Protein AF-A0A2K3JUD3-F1 (afdb_monomer)

Secondary structure (DSSP, 8-state):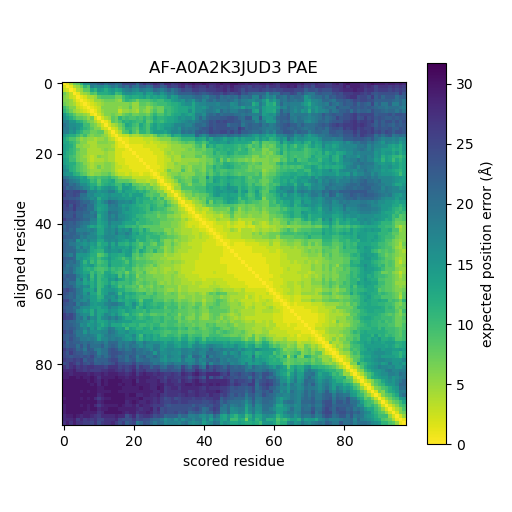
---------SS-TTT---HHHHHHHHHHHHHHTTHHHHHHHT-TTS-HHHHHHHHHHHTT-S--HHHHHHTTSS-GGGGG-SS--S----S-TT-S--

Foldseek 3Di:
DDDDDDDFDPQDNPPTDDPVSVCCVVVVVVCVQCVVCLCVLPPPVDPVLSSVLVVCVSVVNQPDPVSCVVVVVDPPVCVPPPDRDDDPCVVNVVRDSD

InterPro domains:
  IPR026960 Reverse transcriptase zinc-binding domain [PF13966] (17-83)

pLDDT: mean 72.74, std 12.24, range [42.88, 90.19]

Radius of gyration: 20.38 Å; Cα contacts (8 Å, |Δi|>4): 39; chains: 1; bounding box: 46×50×44 Å

Solvent-accessible surface area (backbone atoms only — not comparable to full-atom values): 6460 Å² total; per-residue (Å²): 137,83,82,77,91,69,95,71,50,87,89,37,89,86,75,46,85,42,74,66,58,52,50,49,53,57,49,50,61,62,41,72,80,41,58,86,54,44,68,67,42,71,28,90,90,47,56,67,70,58,25,54,46,52,54,30,53,77,64,66,62,50,94,40,75,67,46,36,33,78,70,63,77,38,58,74,72,59,70,73,48,88,62,89,78,72,92,73,77,70,80,56,87,80,66,68,91,121

Organism: Trifolium pratense (NCBI:txid57577)

Sequence (98 aa):
DHVSDRWQWRTDLDDGYTVRGVYQLLTNQDAVTLDAASGLIWHRQVPLKVSICAWRLLRDRLPTKANLVTRGILSTEAHLCVSGCGEAVLELDVLSCS

Mean predicted aligned error: 13.27 Å

Structure (mmCIF, N/CA/C/O backbone):
data_AF-A0A2K3JUD3-F1
#
_entry.id   AF-A0A2K3JUD3-F1
#
loop_
_atom_site.group_PDB
_atom_site.id
_atom_site.type_symbol
_atom_site.label_atom_id
_atom_site.label_alt_id
_atom_site.label_comp_id
_atom_site.label_asym_id
_atom_site.label_entity_id
_atom_site.label_seq_id
_atom_site.pdbx_PDB_ins_code
_atom_site.Cartn_x
_atom_site.Cartn_y
_atom_site.Cartn_z
_atom_site.occupancy
_atom_site.B_iso_or_equiv
_atom_site.auth_seq_id
_atom_site.auth_comp_id
_atom_site.auth_asym_id
_atom_site.auth_atom_id
_atom_site.pdbx_PDB_model_num
ATOM 1 N N . ASP A 1 1 ? -30.508 28.868 25.016 1.00 47.56 1 ASP A N 1
ATOM 2 C CA . ASP A 1 1 ? -30.130 28.218 23.747 1.00 47.56 1 ASP A CA 1
ATOM 3 C C . ASP A 1 1 ? -29.251 27.009 24.003 1.00 47.56 1 ASP A C 1
ATOM 5 O O . ASP A 1 1 ? -28.140 27.156 24.492 1.00 47.56 1 ASP A O 1
ATOM 9 N N . HIS A 1 2 ? -29.781 25.808 23.768 1.00 67.81 2 HIS A N 1
ATOM 10 C CA . HIS A 1 2 ? -29.059 24.551 23.964 1.00 67.81 2 HIS A CA 1
ATOM 11 C C . HIS A 1 2 ? -28.513 24.108 22.602 1.00 67.81 2 HIS A C 1
ATOM 13 O O . HIS A 1 2 ? -29.268 23.630 21.757 1.00 67.81 2 HIS A O 1
ATOM 19 N N . VAL A 1 3 ? -27.217 24.308 22.356 1.00 73.50 3 VAL A N 1
ATOM 20 C CA . VAL A 1 3 ? -26.564 23.745 21.166 1.00 73.50 3 VAL A CA 1
ATOM 21 C C . VAL A 1 3 ? -26.502 22.233 21.370 1.00 73.50 3 VAL A C 1
ATOM 23 O O . VAL A 1 3 ? -25.973 21.756 22.373 1.00 73.50 3 VAL A O 1
ATOM 26 N N . SER A 1 4 ? -27.136 21.484 20.471 1.00 73.94 4 SER A N 1
ATOM 27 C CA . SER A 1 4 ? -27.130 20.023 20.495 1.00 73.94 4 SER A CA 1
ATOM 28 C C . SER A 1 4 ? -25.803 19.529 19.930 1.00 73.94 4 SER A C 1
ATOM 30 O O . SER A 1 4 ? -25.484 19.810 18.774 1.00 73.94 4 SER A O 1
ATOM 32 N N . ASP A 1 5 ? -25.044 18.799 20.745 1.00 80.38 5 ASP A N 1
ATOM 33 C CA . ASP A 1 5 ? -23.828 18.125 20.301 1.00 80.38 5 ASP A CA 1
ATOM 34 C C . ASP A 1 5 ? -24.226 16.970 19.369 1.00 80.38 5 ASP A C 1
ATOM 36 O O . ASP A 1 5 ? -24.949 16.049 19.766 1.00 80.38 5 ASP A O 1
ATOM 40 N N . ARG A 1 6 ? -23.856 17.065 18.090 1.00 74.44 6 ARG A N 1
ATOM 41 C CA . ARG A 1 6 ? -24.195 16.069 17.064 1.00 74.44 6 ARG A CA 1
ATOM 42 C C . ARG A 1 6 ? -22.934 15.643 16.342 1.00 74.44 6 ARG A C 1
ATOM 44 O O . ARG A 1 6 ? -22.173 16.475 15.857 1.00 74.44 6 ARG A O 1
ATOM 51 N N . TRP A 1 7 ? -22.782 14.332 16.194 1.00 72.81 7 TRP A N 1
ATOM 52 C CA . TRP A 1 7 ? -21.766 13.740 15.337 1.00 72.81 7 TRP A CA 1
ATOM 53 C C . TRP A 1 7 ? -22.010 14.159 13.889 1.00 72.81 7 TRP A C 1
ATOM 55 O O . TRP A 1 7 ? -23.052 13.848 13.310 1.00 72.81 7 TRP A O 1
ATOM 65 N N . GLN A 1 8 ? -21.050 14.881 13.319 1.00 73.69 8 GLN A N 1
ATOM 66 C CA . GLN A 1 8 ? -21.062 15.290 11.921 1.00 73.69 8 GLN A CA 1
ATOM 67 C C . GLN A 1 8 ? -19.984 14.525 11.165 1.00 73.69 8 GLN A C 1
ATOM 69 O O . GLN A 1 8 ? -18.854 14.368 11.635 1.00 73.69 8 GLN A O 1
ATOM 74 N N . TRP A 1 9 ? -20.349 14.032 9.986 1.00 76.56 9 TRP A N 1
ATOM 75 C CA . TRP A 1 9 ? -19.395 13.430 9.073 1.00 76.56 9 TRP A CA 1
ATOM 76 C C . TRP A 1 9 ? -18.552 14.538 8.439 1.00 76.56 9 TRP A C 1
ATOM 78 O O . TRP A 1 9 ? -19.084 15.521 7.936 1.00 76.56 9 TRP A O 1
ATOM 88 N N . ARG A 1 10 ? -17.225 14.413 8.503 1.00 71.06 10 ARG A N 1
ATOM 89 C CA . ARG A 1 10 ? -16.307 15.507 8.146 1.00 71.06 10 ARG A CA 1
ATOM 90 C C . ARG A 1 10 ? -16.026 15.607 6.644 1.00 71.06 10 ARG A C 1
ATOM 92 O O . ARG A 1 10 ? -15.499 16.620 6.200 1.00 71.06 10 ARG A O 1
ATOM 99 N N . THR A 1 11 ? -16.300 14.547 5.884 1.00 66.69 11 THR A N 1
ATOM 100 C CA . THR A 1 11 ? -15.850 14.434 4.488 1.00 66.69 11 THR A CA 1
ATOM 101 C C . THR A 1 11 ? -16.799 15.101 3.499 1.00 66.69 11 THR A C 1
ATOM 103 O O . THR A 1 11 ? -16.322 15.659 2.521 1.00 66.69 11 THR A O 1
ATOM 106 N N . ASP A 1 12 ? -18.103 15.087 3.779 1.00 63.19 12 ASP A N 1
ATOM 107 C CA . ASP A 1 12 ? -19.123 15.795 3.004 1.00 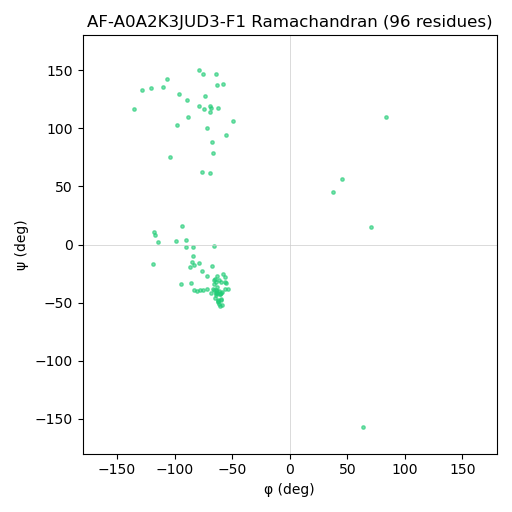63.19 12 ASP A CA 1
ATOM 108 C C . ASP A 1 12 ? -20.074 16.491 3.977 1.00 63.19 12 ASP A C 1
ATOM 110 O O . ASP A 1 12 ? -20.739 15.838 4.784 1.00 63.19 12 ASP A O 1
ATOM 114 N N . LEU A 1 13 ? -20.097 17.823 3.919 1.00 63.22 13 LEU A N 1
ATOM 115 C CA . LEU A 1 13 ? -20.928 18.656 4.792 1.00 63.22 13 LEU A CA 1
ATOM 116 C C . LEU A 1 13 ? -22.408 18.644 4.367 1.00 63.22 13 LEU A C 1
ATOM 118 O O . LEU A 1 13 ? -23.265 18.885 5.213 1.00 63.22 13 LEU A O 1
ATOM 122 N N . ASP A 1 14 ? -22.698 18.329 3.097 1.00 65.25 14 ASP A N 1
ATOM 123 C CA . ASP A 1 14 ? -24.056 18.366 2.533 1.00 65.25 14 ASP A CA 1
ATOM 124 C C . ASP A 1 14 ? -24.793 17.012 2.558 1.00 65.25 14 ASP A C 1
ATOM 126 O O . ASP A 1 14 ? -26.004 17.000 2.765 1.00 65.25 14 ASP A O 1
ATOM 130 N N . ASP A 1 15 ? -24.102 15.874 2.387 1.00 66.56 15 ASP A N 1
ATOM 131 C CA . ASP A 1 15 ? -24.759 14.562 2.159 1.00 66.56 15 ASP A CA 1
ATOM 132 C C . ASP A 1 15 ? -24.545 13.533 3.293 1.00 66.56 15 ASP A C 1
ATOM 134 O O . ASP A 1 15 ? -25.013 12.395 3.240 1.00 66.56 15 ASP A O 1
ATOM 138 N N . GLY A 1 16 ? -23.853 13.924 4.370 1.00 76.38 16 GLY A N 1
ATOM 139 C CA . GLY A 1 16 ? -23.607 13.055 5.523 1.00 76.38 16 GLY A CA 1
ATOM 140 C C . GLY A 1 16 ? -22.749 11.819 5.204 1.00 76.38 16 GLY A C 1
ATOM 141 O O . GLY A 1 16 ? -21.938 11.808 4.279 1.00 76.38 16 GLY A O 1
ATOM 142 N N . TYR A 1 17 ? -22.866 10.763 6.021 1.00 79.56 17 TYR A N 1
ATOM 143 C CA . TYR A 1 17 ? -22.131 9.511 5.801 1.00 79.56 17 TYR A CA 1
ATOM 144 C C . TYR A 1 17 ? -22.750 8.732 4.637 1.00 79.56 17 TYR A C 1
ATOM 146 O O . TYR A 1 17 ? -23.869 8.230 4.743 1.00 79.56 17 TYR A O 1
ATOM 154 N N . THR A 1 18 ? -21.988 8.544 3.561 1.00 85.31 18 THR A N 1
ATOM 155 C CA . THR A 1 18 ? -22.352 7.621 2.483 1.00 85.31 18 THR A CA 1
ATOM 156 C C . THR A 1 18 ? -21.279 6.551 2.327 1.00 85.31 18 THR A C 1
ATOM 158 O O . THR A 1 18 ? -20.080 6.837 2.286 1.00 85.31 18 THR A O 1
ATOM 161 N N . VAL A 1 19 ? -21.701 5.290 2.190 1.00 83.81 19 VAL A N 1
ATOM 162 C CA . VAL A 1 19 ? -20.778 4.164 1.949 1.00 83.81 19 VAL A CA 1
ATOM 163 C C . VAL A 1 19 ? -19.930 4.427 0.702 1.00 83.81 19 VAL A C 1
ATOM 165 O O . VAL A 1 19 ? -18.732 4.155 0.694 1.00 83.81 19 VAL A O 1
ATOM 168 N N . ARG A 1 20 ? -20.534 5.023 -0.332 1.00 84.44 20 ARG A N 1
ATOM 169 C CA . ARG A 1 20 ? -19.854 5.415 -1.569 1.00 84.44 20 ARG A CA 1
ATOM 170 C C . ARG A 1 20 ? -18.761 6.460 -1.329 1.00 84.44 20 ARG A C 1
ATOM 172 O O . ARG A 1 20 ? -17.649 6.254 -1.805 1.00 84.44 20 ARG A O 1
ATOM 179 N N . GLY A 1 21 ? -19.057 7.539 -0.602 1.00 83.31 21 GLY A N 1
ATOM 180 C CA . GLY A 1 21 ? -18.088 8.600 -0.311 1.00 83.31 21 GLY A CA 1
ATOM 181 C C . GLY A 1 21 ? -16.925 8.098 0.544 1.00 83.31 21 GLY A C 1
ATOM 182 O O . GLY A 1 21 ? -15.768 8.394 0.256 1.00 83.31 21 GLY A O 1
ATOM 183 N N . VAL A 1 22 ? -17.206 7.236 1.526 1.00 86.12 22 VAL A N 1
ATOM 184 C CA . VAL A 1 22 ? -16.176 6.574 2.344 1.00 86.12 22 VAL A CA 1
ATOM 185 C C . VAL A 1 22 ? -15.280 5.688 1.485 1.00 86.12 22 VAL A C 1
ATOM 187 O O . VAL A 1 22 ? -14.058 5.784 1.568 1.00 86.12 22 VAL A O 1
ATOM 190 N N . TYR A 1 23 ? -15.868 4.851 0.626 1.00 85.75 23 TYR A N 1
ATOM 191 C CA . TYR A 1 23 ? -15.095 4.004 -0.280 1.00 85.75 23 TYR A CA 1
ATOM 192 C C . TYR A 1 23 ? -14.226 4.828 -1.229 1.00 85.75 23 TYR A C 1
ATOM 194 O O . TYR A 1 23 ? -13.063 4.488 -1.427 1.00 85.75 23 TYR A O 1
ATOM 202 N N . GLN A 1 24 ? -1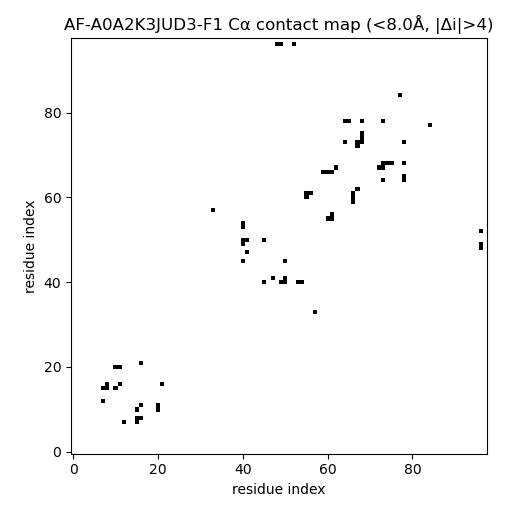4.755 5.915 -1.792 1.00 84.00 24 GLN A N 1
ATOM 203 C CA . GLN A 1 24 ? -13.991 6.812 -2.659 1.00 84.00 24 GLN A CA 1
ATOM 204 C C . GLN A 1 24 ? -12.845 7.489 -1.902 1.00 84.00 24 GLN A C 1
ATOM 206 O O . GLN A 1 24 ? -11.729 7.505 -2.409 1.00 84.00 24 GLN A O 1
ATOM 211 N N . LEU A 1 25 ? -13.078 7.976 -0.680 1.00 82.44 25 LEU A N 1
ATOM 212 C CA . LEU A 1 25 ? -12.038 8.564 0.167 1.00 82.44 25 LEU A CA 1
ATOM 213 C C . LEU A 1 25 ? -10.903 7.568 0.440 1.00 82.44 25 LEU A C 1
ATOM 215 O O . LEU A 1 25 ? -9.740 7.882 0.197 1.00 82.44 25 LEU A O 1
ATOM 219 N N . LEU A 1 26 ? -11.246 6.366 0.913 1.00 81.25 26 LEU A N 1
ATOM 220 C CA . LEU A 1 26 ? -10.273 5.322 1.242 1.00 81.25 26 LEU A CA 1
ATOM 221 C C . LEU A 1 26 ? -9.511 4.850 -0.003 1.00 81.25 26 LEU A C 1
ATOM 223 O O . LEU A 1 26 ? -8.295 4.687 0.031 1.00 81.25 26 LEU A O 1
ATOM 227 N N . THR A 1 27 ? -10.211 4.684 -1.127 1.00 79.75 27 THR A N 1
ATOM 228 C CA . THR A 1 27 ? -9.598 4.215 -2.379 1.00 79.75 27 THR A CA 1
ATOM 229 C C . THR A 1 27 ? -8.708 5.284 -3.009 1.00 79.75 27 THR A C 1
ATOM 231 O O . THR A 1 27 ? -7.640 4.956 -3.514 1.00 79.75 27 THR A O 1
ATOM 234 N N . ASN A 1 28 ? -9.103 6.560 -2.961 1.00 74.12 28 ASN A N 1
ATOM 235 C CA . ASN A 1 28 ? -8.293 7.657 -3.491 1.00 74.12 28 ASN A CA 1
ATOM 236 C C . ASN A 1 28 ? -7.004 7.846 -2.679 1.00 74.12 28 ASN A C 1
ATOM 238 O O . ASN A 1 28 ? -5.953 8.072 -3.272 1.00 74.12 28 ASN A O 1
ATOM 242 N N . GLN A 1 29 ? -7.053 7.702 -1.349 1.00 68.50 29 GLN A N 1
ATOM 243 C CA . GLN A 1 29 ? -5.849 7.738 -0.507 1.00 68.50 29 GLN A CA 1
ATOM 244 C C . GLN A 1 29 ? -4.858 6.621 -0.871 1.00 68.50 29 GLN A C 1
ATOM 246 O O . GLN A 1 29 ? -3.665 6.888 -0.995 1.00 68.50 29 GLN A O 1
ATOM 251 N N . ASP A 1 30 ? -5.353 5.405 -1.116 1.00 64.38 30 ASP A N 1
ATOM 252 C CA . ASP A 1 30 ? -4.538 4.260 -1.551 1.00 64.38 30 ASP A CA 1
ATOM 253 C C . ASP A 1 30 ? -4.045 4.375 -3.010 1.00 64.38 30 ASP A C 1
ATOM 255 O O . ASP A 1 30 ? -3.026 3.784 -3.377 1.00 64.38 30 ASP A O 1
ATOM 259 N N . ALA 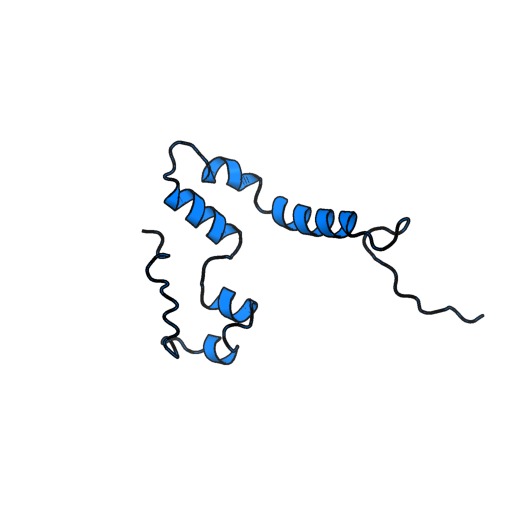A 1 31 ? -4.776 5.088 -3.873 1.00 63.00 31 ALA A N 1
ATOM 260 C CA . ALA A 1 31 ? -4.444 5.239 -5.290 1.00 63.00 31 ALA A CA 1
ATOM 261 C C . ALA A 1 31 ? -3.360 6.302 -5.534 1.00 63.00 31 ALA A C 1
ATOM 263 O O . ALA A 1 31 ? -2.454 6.075 -6.339 1.00 63.00 31 ALA A O 1
ATOM 264 N N . VAL A 1 32 ? -3.413 7.434 -4.818 1.00 59.47 32 VAL A N 1
ATOM 265 C CA . VAL A 1 32 ? -2.486 8.571 -4.999 1.00 59.47 32 VAL A CA 1
ATOM 266 C C . VAL A 1 32 ? -1.028 8.184 -4.719 1.00 59.47 32 VAL A C 1
ATOM 268 O O . VAL A 1 32 ? -0.117 8.699 -5.360 1.00 59.47 32 VAL A O 1
ATOM 271 N N . THR A 1 33 ? -0.782 7.234 -3.817 1.00 62.12 33 THR A N 1
ATOM 272 C CA . THR A 1 33 ? 0.564 6.745 -3.477 1.00 62.12 33 THR A CA 1
ATOM 273 C C . THR A 1 33 ? 1.152 5.757 -4.489 1.00 62.12 33 THR A C 1
ATOM 275 O O . THR A 1 33 ? 2.360 5.527 -4.470 1.00 62.12 33 THR A O 1
ATOM 278 N N . LEU A 1 34 ? 0.344 5.165 -5.376 1.00 65.88 34 LEU A N 1
ATOM 279 C CA . LEU A 1 34 ? 0.743 3.995 -6.176 1.00 65.88 34 LEU A CA 1
ATOM 280 C C . LEU A 1 34 ? 0.722 4.234 -7.693 1.00 65.88 34 LEU A C 1
ATOM 282 O O . LEU A 1 34 ? 1.332 3.469 -8.443 1.00 65.88 34 LEU A O 1
ATOM 286 N N . ASP A 1 35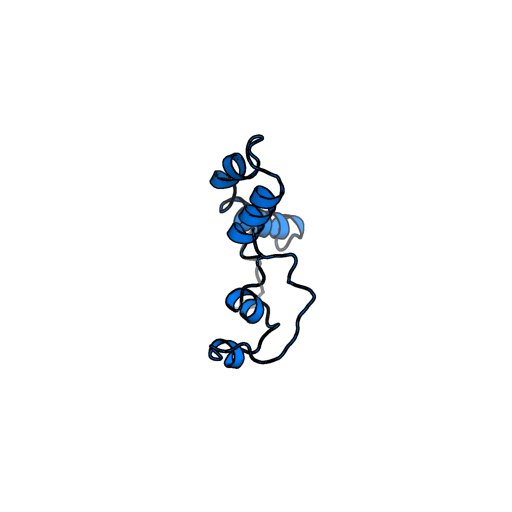 ? 0.051 5.291 -8.148 1.00 68.12 35 ASP A N 1
ATOM 287 C CA . ASP A 1 35 ? -0.184 5.559 -9.570 1.00 68.12 35 ASP A CA 1
ATOM 288 C C . ASP A 1 35 ? 1.121 5.713 -10.372 1.00 68.12 35 ASP A C 1
ATOM 290 O O . ASP A 1 35 ? 1.326 5.014 -11.366 1.00 68.12 35 ASP A O 1
ATOM 294 N N . ALA A 1 36 ? 2.080 6.499 -9.869 1.00 68.56 36 ALA A N 1
ATOM 295 C CA . ALA A 1 36 ? 3.358 6.738 -10.549 1.00 68.56 36 ALA A CA 1
ATOM 296 C C . ALA A 1 36 ? 4.230 5.474 -10.703 1.00 68.56 36 ALA A C 1
ATOM 298 O O . ALA A 1 36 ? 4.962 5.332 -11.682 1.00 68.56 36 ALA A O 1
ATOM 299 N N . ALA A 1 37 ? 4.153 4.535 -9.756 1.00 72.88 37 ALA A N 1
ATOM 300 C CA . ALA A 1 37 ? 4.946 3.306 -9.790 1.00 72.88 37 ALA A CA 1
ATOM 301 C C . ALA A 1 37 ? 4.267 2.181 -10.592 1.00 72.88 37 ALA A C 1
ATOM 303 O O . ALA A 1 37 ? 4.934 1.246 -11.039 1.00 72.88 37 ALA A O 1
ATOM 304 N N . SER A 1 38 ? 2.951 2.267 -10.807 1.00 76.69 38 SER A N 1
ATOM 305 C CA . SER A 1 38 ? 2.153 1.213 -11.444 1.00 76.69 38 SER A CA 1
ATOM 306 C C . SER A 1 38 ? 2.628 0.872 -12.864 1.00 76.69 38 SER A C 1
ATOM 308 O O . SER A 1 38 ? 2.750 -0.307 -13.202 1.00 76.69 38 SER A O 1
ATOM 310 N N . GLY A 1 39 ? 2.986 1.883 -13.664 1.00 77.50 39 GLY A N 1
ATOM 311 C CA . GLY A 1 39 ? 3.460 1.700 -15.039 1.00 77.50 39 GLY A CA 1
ATOM 312 C C . GLY A 1 39 ? 4.793 0.951 -15.139 1.00 77.50 39 GLY A C 1
ATOM 313 O O . GLY A 1 39 ? 5.021 0.224 -16.105 1.00 77.50 39 GLY A O 1
ATOM 314 N N . LEU A 1 40 ? 5.652 1.075 -14.123 1.00 79.12 40 LEU A N 1
ATOM 315 C CA . LEU A 1 40 ? 6.936 0.372 -14.056 1.00 79.12 40 LEU A CA 1
ATOM 316 C C . LEU A 1 40 ? 6.774 -1.055 -13.517 1.00 79.12 40 LEU A C 1
ATOM 318 O O . LEU A 1 40 ? 7.407 -1.979 -14.022 1.00 79.12 40 LEU A O 1
ATOM 322 N N . ILE A 1 41 ? 5.899 -1.249 -12.525 1.00 85.31 41 ILE A N 1
ATOM 323 C CA . ILE A 1 41 ? 5.658 -2.554 -11.886 1.00 85.31 41 ILE A CA 1
ATOM 324 C C . ILE A 1 41 ? 5.064 -3.554 -12.871 1.00 85.31 41 ILE A C 1
ATOM 326 O O . ILE A 1 41 ? 5.505 -4.699 -12.926 1.00 85.31 41 ILE A O 1
ATOM 330 N N . TRP A 1 42 ? 4.065 -3.136 -13.646 1.00 85.81 42 TRP A N 1
ATOM 331 C CA . TRP A 1 42 ? 3.325 -4.016 -14.555 1.00 85.81 42 TRP A CA 1
ATOM 332 C C . TRP A 1 42 ? 3.891 -4.022 -15.979 1.00 85.81 42 TRP A C 1
ATOM 334 O O . TRP A 1 42 ? 3.230 -4.470 -16.917 1.00 85.81 42 TRP A O 1
ATOM 344 N N . HIS A 1 43 ? 5.117 -3.528 -16.158 1.00 86.31 43 HIS A N 1
ATOM 345 C CA . HIS A 1 43 ? 5.761 -3.487 -17.459 1.00 86.31 43 HIS A CA 1
ATOM 346 C C . HIS A 1 43 ? 5.991 -4.902 -18.009 1.00 86.31 43 HIS A C 1
ATOM 348 O O . HIS A 1 43 ? 6.456 -5.791 -17.302 1.00 86.31 43 HIS A O 1
ATOM 354 N N . ARG A 1 44 ? 5.731 -5.112 -19.306 1.00 84.38 44 ARG A N 1
ATOM 355 C CA . ARG A 1 44 ? 5.768 -6.440 -19.954 1.00 84.38 44 ARG A CA 1
ATOM 356 C C . ARG A 1 44 ? 7.114 -7.171 -19.834 1.00 84.38 44 ARG A C 1
ATOM 358 O O . ARG A 1 44 ? 7.154 -8.392 -19.934 1.00 84.38 44 ARG A O 1
ATOM 365 N N . GLN A 1 45 ? 8.208 -6.432 -19.665 1.00 88.44 45 GLN A N 1
ATOM 366 C CA . GLN A 1 45 ? 9.554 -7.001 -19.518 1.00 88.44 45 GLN A CA 1
ATOM 367 C C . GLN A 1 45 ? 9.867 -7.435 -18.076 1.00 88.44 45 GLN A C 1
ATOM 369 O O . GLN A 1 45 ? 10.875 -8.095 -17.846 1.00 88.44 45 GLN A O 1
ATOM 374 N N . VAL A 1 46 ? 9.020 -7.075 -17.109 1.00 86.12 46 VAL A N 1
ATOM 375 C CA . VAL A 1 46 ? 9.175 -7.453 -15.704 1.00 86.12 46 VAL A CA 1
ATOM 376 C C . VAL A 1 46 ? 8.462 -8.790 -15.478 1.00 86.12 46 VAL A C 1
ATOM 378 O O . VAL A 1 46 ? 7.272 -8.910 -15.776 1.00 86.12 46 VAL A O 1
ATOM 381 N N . PRO A 1 47 ? 9.150 -9.819 -14.954 1.00 90.19 47 PRO A N 1
ATOM 382 C CA . PRO A 1 47 ? 8.499 -11.068 -14.588 1.00 90.19 47 PRO A CA 1
ATOM 383 C C . PRO A 1 47 ? 7.387 -10.833 -13.562 1.00 90.19 47 PRO A C 1
ATOM 385 O O . PRO A 1 47 ? 7.580 -10.123 -12.576 1.00 90.19 47 PRO A O 1
ATOM 388 N N . LEU A 1 48 ? 6.249 -11.510 -13.731 1.00 86.88 48 LEU A N 1
ATOM 389 C CA . LEU A 1 48 ? 5.057 -11.304 -12.898 1.00 86.88 48 LEU A CA 1
ATOM 390 C C . LEU A 1 48 ? 5.324 -11.464 -11.389 1.00 86.88 48 LEU A C 1
ATOM 392 O O . LEU A 1 48 ? 4.733 -10.758 -10.574 1.00 86.88 48 LEU A O 1
ATOM 396 N N . LYS A 1 49 ? 6.245 -12.358 -11.005 1.00 84.44 49 LYS A N 1
ATOM 397 C CA . LYS A 1 49 ? 6.666 -12.534 -9.605 1.00 84.44 49 LYS A CA 1
ATOM 398 C C . LYS A 1 49 ? 7.257 -11.250 -9.012 1.00 84.44 49 LYS A C 1
ATOM 400 O O . LYS A 1 49 ? 6.922 -10.886 -7.887 1.00 84.44 49 LYS A O 1
ATOM 405 N N . VAL A 1 50 ? 8.083 -10.546 -9.787 1.00 86.75 50 VAL A N 1
ATOM 406 C CA . VAL A 1 50 ? 8.702 -9.275 -9.391 1.00 86.75 50 VAL A CA 1
ATOM 407 C C . VAL A 1 50 ? 7.639 -8.184 -9.298 1.00 86.75 50 VAL A C 1
ATOM 409 O O . VAL A 1 50 ? 7.616 -7.448 -8.316 1.00 86.75 50 VAL A O 1
ATOM 412 N N . SER A 1 51 ? 6.698 -8.134 -10.246 1.00 88.31 51 SER A N 1
ATOM 413 C CA . SER A 1 51 ? 5.577 -7.188 -10.212 1.00 88.31 51 SER A CA 1
ATOM 414 C C . SER A 1 51 ? 4.709 -7.364 -8.964 1.00 88.31 51 SER A C 1
ATOM 416 O O . SER A 1 51 ? 4.424 -6.402 -8.252 1.00 88.31 51 SER A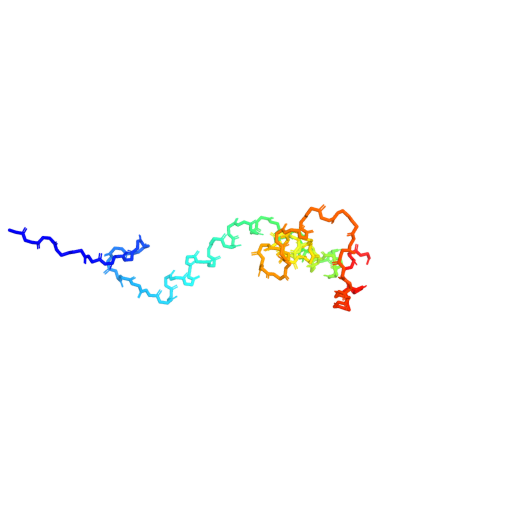 O 1
ATOM 418 N N . ILE A 1 52 ? 4.331 -8.607 -8.650 1.00 85.75 52 ILE A N 1
ATOM 419 C CA . ILE A 1 52 ? 3.539 -8.933 -7.457 1.00 85.75 52 ILE A CA 1
ATOM 420 C C . ILE A 1 52 ? 4.319 -8.587 -6.183 1.00 85.75 52 ILE A C 1
ATOM 422 O O . ILE A 1 52 ? 3.737 -8.037 -5.248 1.00 85.75 52 ILE A O 1
ATOM 426 N N . CYS A 1 53 ? 5.623 -8.875 -6.143 1.00 85.44 53 CYS A N 1
ATOM 427 C CA . CYS A 1 53 ? 6.483 -8.503 -5.022 1.00 85.44 53 CYS A CA 1
ATOM 428 C C . CYS A 1 53 ? 6.522 -6.982 -4.818 1.00 85.44 53 CYS A C 1
ATOM 430 O O . CYS A 1 53 ? 6.209 -6.506 -3.729 1.00 85.44 53 CYS A O 1
ATOM 432 N N . ALA A 1 54 ? 6.833 -6.215 -5.865 1.00 86.62 54 ALA A N 1
ATOM 433 C CA . ALA A 1 54 ? 6.906 -4.758 -5.806 1.00 86.62 54 ALA A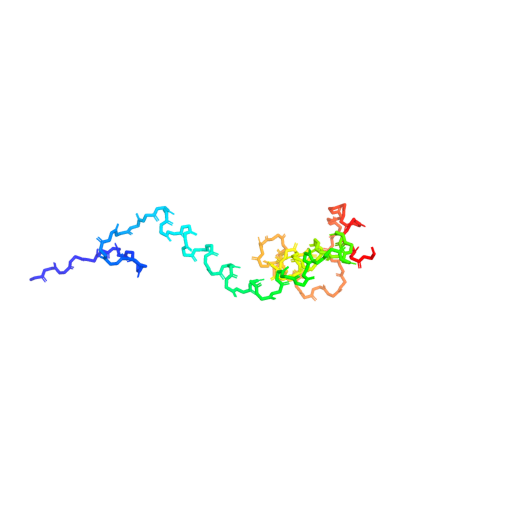 CA 1
ATOM 434 C C . ALA A 1 54 ? 5.555 -4.132 -5.424 1.00 86.62 54 ALA A C 1
ATOM 436 O O . ALA A 1 54 ? 5.500 -3.222 -4.601 1.00 86.62 54 ALA A O 1
ATOM 437 N N . TRP A 1 55 ? 4.446 -4.663 -5.945 1.00 85.00 55 TRP A N 1
ATOM 438 C CA . TRP A 1 55 ? 3.103 -4.222 -5.567 1.00 85.00 55 TRP A CA 1
ATOM 439 C C . TRP A 1 55 ? 2.792 -4.491 -4.089 1.00 85.00 55 TRP A C 1
ATOM 441 O O . TRP A 1 55 ? 2.230 -3.634 -3.407 1.00 85.00 55 TRP A O 1
ATOM 451 N N 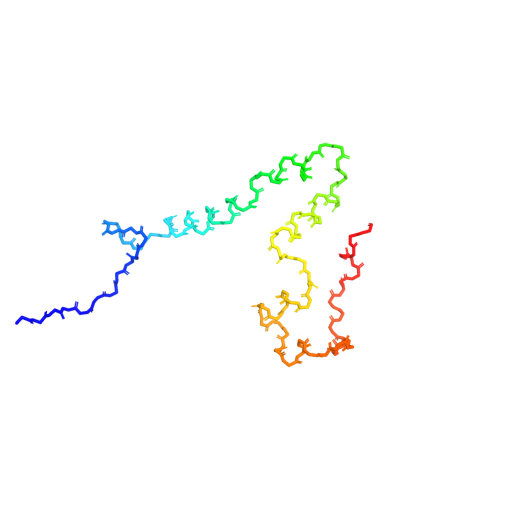. ARG A 1 56 ? 3.181 -5.663 -3.565 1.00 85.25 56 ARG A N 1
ATOM 452 C CA . ARG A 1 56 ? 3.045 -5.976 -2.133 1.00 85.25 56 ARG A CA 1
ATOM 453 C C . ARG A 1 56 ? 3.940 -5.086 -1.278 1.00 85.25 56 ARG A C 1
ATOM 455 O O . ARG A 1 56 ? 3.488 -4.654 -0.225 1.00 85.25 56 ARG A O 1
ATOM 462 N N . LEU A 1 57 ? 5.160 -4.797 -1.727 1.00 83.56 57 LEU A N 1
ATOM 463 C CA . LEU A 1 57 ? 6.100 -3.911 -1.042 1.00 83.56 57 LEU A CA 1
ATOM 464 C C . LEU A 1 57 ? 5.533 -2.491 -0.920 1.00 83.56 57 LEU A C 1
ATOM 466 O O . LEU A 1 57 ? 5.461 -1.962 0.181 1.00 83.56 57 LEU A O 1
ATOM 470 N N . LEU A 1 58 ? 5.070 -1.900 -2.026 1.00 82.31 58 LEU A N 1
ATOM 471 C CA . LEU A 1 58 ? 4.533 -0.533 -2.032 1.00 82.31 58 LEU A CA 1
ATOM 472 C C . LEU A 1 58 ? 3.274 -0.368 -1.182 1.00 82.31 58 LEU A C 1
ATOM 474 O O . LEU A 1 58 ? 3.000 0.724 -0.700 1.00 82.31 58 LEU A O 1
ATOM 478 N N . ARG A 1 59 ? 2.505 -1.443 -0.999 1.00 79.81 59 ARG A N 1
ATOM 479 C CA . ARG A 1 59 ? 1.317 -1.440 -0.137 1.00 79.81 59 ARG A CA 1
ATOM 480 C C . ARG A 1 59 ? 1.612 -1.814 1.312 1.00 79.81 59 ARG A C 1
ATOM 482 O O . ARG A 1 59 ? 0.658 -1.998 2.063 1.00 79.81 59 ARG A O 1
ATOM 489 N N . ASP A 1 60 ? 2.883 -2.013 1.666 1.00 78.88 60 ASP A N 1
ATOM 490 C CA . ASP A 1 60 ? 3.308 -2.599 2.936 1.00 78.88 60 ASP A CA 1
ATOM 491 C C . ASP A 1 60 ? 2.459 -3.844 3.270 1.00 78.88 60 ASP A C 1
ATOM 493 O O . ASP A 1 60 ? 1.704 -3.927 4.234 1.00 78.88 60 ASP A O 1
ATOM 497 N N . ARG A 1 61 ? 2.440 -4.809 2.349 1.00 79.31 61 ARG A N 1
ATOM 498 C CA . ARG A 1 61 ? 1.709 -6.083 2.485 1.00 79.31 61 ARG A CA 1
ATOM 499 C C . ARG A 1 61 ? 2.635 -7.285 2.473 1.00 79.31 61 ARG A C 1
ATOM 501 O O . ARG A 1 61 ? 2.161 -8.414 2.353 1.00 79.31 61 ARG A O 1
ATOM 508 N N . LEU A 1 62 ? 3.937 -7.049 2.574 1.00 83.38 62 LEU A N 1
ATOM 509 C CA . LEU A 1 62 ? 4.877 -8.110 2.875 1.00 83.38 62 LEU A CA 1
ATOM 510 C C . LEU A 1 62 ? 4.762 -8.464 4.358 1.00 83.38 62 LEU A C 1
ATOM 512 O O . LEU A 1 62 ? 4.495 -7.584 5.179 1.00 83.38 62 LEU A O 1
ATOM 516 N N . PRO A 1 63 ? 4.968 -9.735 4.716 1.00 74.25 63 PRO A N 1
ATOM 517 C CA . PRO A 1 63 ? 4.960 -10.166 6.103 1.00 74.25 63 PRO A CA 1
ATOM 518 C C . PRO A 1 63 ? 6.263 -9.753 6.798 1.00 74.25 63 PRO A C 1
ATOM 520 O O . PRO A 1 63 ? 7.074 -10.574 7.216 1.00 74.25 63 PRO A O 1
ATOM 523 N N . THR A 1 64 ? 6.495 -8.448 6.885 1.00 79.88 64 THR A N 1
ATOM 524 C CA . THR A 1 64 ? 7.571 -7.897 7.693 1.00 79.88 64 THR A CA 1
ATOM 525 C C . THR A 1 64 ? 7.122 -7.881 9.147 1.00 79.88 64 THR A C 1
ATOM 527 O O . THR A 1 64 ? 5.943 -7.716 9.464 1.00 79.88 64 THR A O 1
ATOM 530 N N . LYS A 1 65 ? 8.081 -8.011 10.061 1.00 74.62 65 LYS A N 1
ATOM 531 C CA . LYS A 1 65 ? 7.827 -7.917 11.500 1.00 74.62 65 LYS A CA 1
ATOM 532 C C . LYS A 1 65 ? 7.096 -6.625 11.882 1.00 74.62 65 LYS A C 1
ATOM 534 O O . LYS A 1 65 ? 6.213 -6.655 12.731 1.00 74.62 65 LYS A O 1
ATOM 539 N N . ALA A 1 66 ? 7.438 -5.512 11.230 1.00 79.19 66 ALA A N 1
ATOM 540 C CA . ALA A 1 66 ? 6.755 -4.241 11.433 1.00 79.19 66 ALA A CA 1
ATOM 541 C C . ALA A 1 66 ? 5.275 -4.322 11.044 1.00 79.19 66 ALA A C 1
ATOM 543 O O . ALA A 1 66 ? 4.410 -3.993 11.851 1.00 79.19 66 ALA A O 1
ATOM 544 N N . ASN A 1 67 ? 4.988 -4.858 9.857 1.00 79.00 67 ASN A N 1
ATOM 545 C CA . ASN A 1 67 ? 3.627 -4.982 9.360 1.00 79.00 67 ASN A CA 1
ATOM 546 C C . ASN A 1 67 ? 2.754 -5.897 10.225 1.00 79.00 67 ASN A C 1
ATOM 548 O O . ASN A 1 67 ? 1.588 -5.598 10.485 1.00 79.00 67 ASN A O 1
ATOM 552 N N .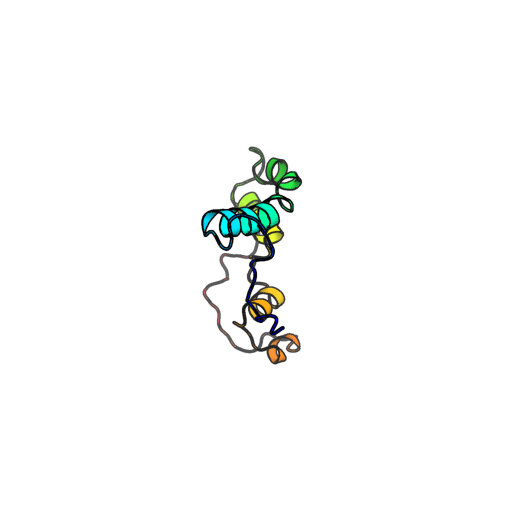 LEU A 1 68 ? 3.327 -7.003 10.705 1.00 81.50 68 LEU A N 1
ATOM 553 C CA . LEU A 1 68 ? 2.627 -7.947 11.573 1.00 81.50 68 LEU A CA 1
ATOM 554 C C . LEU A 1 68 ? 2.220 -7.312 12.906 1.00 81.50 68 LEU A C 1
ATOM 556 O O . LEU A 1 68 ? 1.125 -7.588 13.392 1.00 81.50 68 LEU A O 1
ATOM 560 N N . VAL A 1 69 ? 3.045 -6.433 13.478 1.00 81.44 69 VAL A N 1
ATOM 561 C CA . VAL A 1 69 ? 2.668 -5.730 14.710 1.00 81.44 69 VAL A CA 1
ATOM 562 C C . VAL A 1 69 ? 1.696 -4.586 14.443 1.00 81.44 69 VAL A C 1
ATOM 564 O O . VAL A 1 69 ? 0.737 -4.435 15.193 1.00 81.44 69 VAL A O 1
ATOM 567 N N . THR A 1 70 ? 1.852 -3.825 13.354 1.00 82.06 70 THR A N 1
ATOM 568 C CA . THR A 1 70 ? 0.851 -2.811 12.966 1.00 82.06 70 THR A CA 1
ATOM 569 C C . THR A 1 70 ? -0.542 -3.428 12.803 1.00 82.06 70 THR A C 1
ATOM 571 O O . THR A 1 70 ? -1.543 -2.789 13.113 1.00 82.06 70 THR A O 1
ATOM 574 N N . ARG A 1 71 ? -0.619 -4.691 12.367 1.00 80.38 71 ARG A N 1
ATOM 575 C CA . ARG A 1 71 ? -1.871 -5.457 12.262 1.00 80.38 71 ARG A CA 1
ATOM 576 C C . ARG A 1 71 ? -2.317 -6.133 13.563 1.00 80.38 71 ARG A C 1
ATOM 578 O O . ARG A 1 71 ? -3.357 -6.783 13.560 1.00 80.38 71 ARG A O 1
ATOM 585 N N . GLY A 1 72 ? -1.547 -6.020 14.644 1.00 80.81 72 GLY A N 1
ATOM 586 C CA . GLY A 1 72 ? -1.833 -6.653 15.934 1.00 80.81 72 GLY A CA 1
ATOM 587 C C . GLY A 1 72 ? -1.675 -8.177 15.946 1.00 80.81 72 GLY A C 1
ATOM 588 O O . GLY A 1 72 ? -2.168 -8.826 16.861 1.00 80.81 72 GLY A O 1
ATOM 589 N N . ILE A 1 73 ? -1.011 -8.758 14.938 1.00 81.50 73 ILE A N 1
ATOM 590 C CA . ILE A 1 73 ? -0.732 -10.203 14.869 1.00 81.50 73 ILE A CA 1
ATOM 591 C C . ILE A 1 73 ? 0.401 -10.561 15.835 1.00 81.50 73 ILE A C 1
ATOM 593 O O . ILE A 1 73 ? 0.363 -11.598 16.490 1.00 81.50 73 ILE A O 1
ATOM 597 N N . LEU A 1 74 ? 1.409 -9.693 15.931 1.00 81.12 74 LEU A N 1
ATOM 598 C CA . LEU A 1 74 ? 2.493 -9.806 16.902 1.00 81.12 74 LEU A CA 1
ATOM 599 C C . LEU A 1 74 ? 2.322 -8.752 18.001 1.00 81.12 74 LEU A C 1
ATOM 601 O O . LEU A 1 74 ? 1.948 -7.614 17.720 1.00 81.12 74 LEU A O 1
ATOM 605 N N . SER A 1 75 ? 2.636 -9.125 19.246 1.00 76.81 75 SER A N 1
ATOM 606 C CA . SER A 1 75 ? 2.711 -8.181 20.370 1.00 76.81 75 SER A CA 1
ATOM 607 C C . SER A 1 75 ? 3.830 -7.161 20.142 1.00 76.81 75 SER A C 1
ATOM 609 O O . SER A 1 75 ? 4.888 -7.491 19.601 1.00 76.81 75 SER A O 1
ATOM 611 N N . THR A 1 76 ? 3.640 -5.930 20.618 1.00 69.69 76 THR A N 1
ATOM 612 C CA . THR A 1 76 ? 4.659 -4.869 20.592 1.00 69.69 76 THR A CA 1
ATOM 613 C C . THR A 1 76 ? 5.953 -5.290 21.295 1.00 69.69 76 THR A C 1
ATOM 615 O O . THR A 1 76 ? 7.034 -4.869 20.905 1.00 69.69 76 THR A O 1
ATOM 618 N N . GLU A 1 77 ? 5.888 -6.184 22.277 1.00 67.31 77 GLU A N 1
ATOM 619 C CA . GLU A 1 77 ? 7.064 -6.745 22.960 1.00 67.31 77 GLU A CA 1
ATOM 620 C C . GLU A 1 77 ? 7.916 -7.606 22.013 1.00 67.31 77 GLU A C 1
ATOM 622 O O . GLU A 1 77 ? 9.148 -7.572 22.053 1.00 67.31 77 GLU A O 1
ATOM 627 N N . ALA A 1 78 ? 7.266 -8.303 21.074 1.00 65.81 78 ALA A N 1
ATOM 628 C CA . ALA A 1 78 ? 7.941 -9.066 20.035 1.00 65.81 78 ALA A CA 1
ATOM 629 C C . ALA A 1 78 ? 8.676 -8.153 19.037 1.00 65.81 78 ALA A C 1
ATOM 631 O O . ALA A 1 78 ? 9.610 -8.623 18.382 1.00 65.81 78 ALA A O 1
ATOM 632 N N . HIS A 1 79 ? 8.359 -6.845 18.952 1.00 62.03 79 HIS A N 1
ATOM 633 C CA . HIS A 1 79 ? 9.155 -5.900 18.153 1.00 62.03 79 HIS A CA 1
ATOM 634 C C . HIS A 1 79 ? 10.608 -5.814 18.612 1.00 62.03 79 HIS A C 1
ATOM 636 O O . HIS A 1 79 ? 11.490 -5.621 17.774 1.00 62.03 79 HIS A O 1
ATOM 642 N N . LEU A 1 80 ? 10.876 -5.987 19.905 1.00 66.81 80 LEU A N 1
ATOM 643 C CA . LEU A 1 80 ? 12.221 -5.861 20.468 1.00 66.81 80 LEU A CA 1
ATOM 644 C C . LEU A 1 80 ? 13.031 -7.162 20.357 1.00 66.81 80 LEU A C 1
ATOM 646 O O . LEU A 1 80 ? 14.256 -7.135 20.450 1.00 66.81 80 LEU A O 1
ATOM 650 N N . CYS A 1 81 ? 12.382 -8.297 20.075 1.00 68.56 81 CYS A N 1
ATOM 651 C CA . CYS A 1 81 ? 13.064 -9.575 19.867 1.00 68.56 81 CYS A CA 1
ATOM 652 C C . CYS A 1 81 ? 13.819 -9.602 18.530 1.00 68.56 81 CYS A C 1
ATOM 654 O O . CYS A 1 81 ? 13.227 -9.812 17.474 1.00 68.56 81 CYS A O 1
ATOM 656 N N . VAL A 1 82 ? 15.133 -9.386 18.566 1.00 59.62 82 VAL A N 1
ATOM 657 C CA . VAL A 1 82 ? 16.026 -9.472 17.391 1.00 59.62 82 VAL A CA 1
ATOM 658 C C . VAL A 1 82 ? 16.126 -10.905 16.846 1.00 59.62 82 VAL A C 1
ATOM 660 O O . VAL A 1 82 ? 16.257 -11.091 15.641 1.00 59.62 82 VAL A O 1
ATOM 663 N N . SER A 1 83 ? 16.004 -11.910 17.717 1.00 61.22 83 SER A N 1
ATOM 664 C CA . SER A 1 83 ? 15.914 -13.327 17.349 1.00 61.22 83 SER A CA 1
ATOM 665 C C . SER A 1 83 ? 14.444 -13.739 17.299 1.00 61.22 83 SER A C 1
ATOM 667 O O . SER A 1 83 ? 13.706 -13.434 18.237 1.00 61.22 83 SER A O 1
ATOM 669 N N . GLY A 1 84 ? 14.012 -14.367 16.203 1.00 60.59 84 GLY A N 1
ATOM 670 C CA . GLY A 1 84 ? 12.623 -14.757 15.953 1.00 60.59 84 GLY A CA 1
ATOM 671 C C . GLY A 1 84 ? 12.011 -15.494 17.143 1.00 60.59 84 GLY A C 1
ATOM 672 O O . GLY A 1 84 ? 12.349 -16.640 17.420 1.00 60.59 84 GLY A O 1
ATOM 673 N N . CYS A 1 85 ? 11.129 -14.809 17.868 1.00 58.59 85 CYS A N 1
ATOM 674 C CA . CYS A 1 85 ? 10.449 -15.376 19.018 1.00 58.59 85 CYS A CA 1
ATOM 675 C C . CYS A 1 85 ? 9.174 -16.071 18.527 1.00 58.59 85 CYS A C 1
ATOM 677 O O . CYS A 1 85 ? 8.238 -15.396 18.102 1.00 58.59 85 CYS A O 1
ATOM 679 N N . GLY A 1 86 ? 9.177 -17.405 18.584 1.00 50.06 86 GLY A N 1
ATOM 680 C CA . GLY A 1 86 ? 8.023 -18.272 18.351 1.00 50.06 86 GLY A CA 1
ATOM 681 C C . GLY A 1 86 ? 7.760 -18.581 16.879 1.00 50.06 86 GLY A C 1
ATOM 682 O O . GLY A 1 86 ? 7.300 -17.730 16.123 1.00 50.06 86 GLY A O 1
ATOM 683 N N . GLU A 1 87 ? 8.010 -19.831 16.491 1.00 49.84 87 GLU A N 1
ATOM 684 C CA . GLU A 1 87 ? 7.522 -20.423 15.247 1.00 49.84 87 GLU A CA 1
ATOM 685 C C . GLU A 1 87 ? 5.993 -20.304 15.156 1.00 49.84 87 GLU A C 1
ATOM 687 O O . GLU A 1 87 ? 5.239 -21.156 15.612 1.00 49.84 87 GLU A O 1
ATOM 692 N N . ALA A 1 88 ? 5.524 -19.255 14.495 1.00 47.31 88 ALA A N 1
ATOM 693 C CA . ALA A 1 88 ? 4.425 -19.391 13.561 1.00 47.31 88 ALA A CA 1
ATOM 694 C C . ALA A 1 88 ? 5.058 -19.325 12.175 1.00 47.31 88 ALA A C 1
ATOM 696 O O . ALA A 1 88 ? 5.010 -18.300 11.493 1.00 47.31 88 ALA A O 1
ATOM 697 N N . VAL A 1 89 ? 5.709 -20.423 11.778 1.00 44.84 89 VAL A N 1
ATOM 698 C CA . VAL A 1 89 ? 6.012 -20.675 10.369 1.00 44.84 89 VAL A CA 1
ATOM 699 C C . VAL A 1 89 ? 4.657 -20.895 9.700 1.00 44.84 89 VAL A C 1
ATOM 701 O O . VAL A 1 89 ? 4.212 -22.018 9.493 1.00 44.84 89 VAL A O 1
ATOM 704 N N . LEU A 1 90 ? 3.948 -19.799 9.428 1.00 48.41 90 LEU A N 1
ATOM 705 C CA . LEU A 1 90 ? 2.803 -19.763 8.529 1.00 48.41 90 LEU A CA 1
ATOM 706 C C . LEU A 1 90 ? 3.326 -19.985 7.115 1.00 48.41 90 LEU A C 1
ATOM 708 O O . LEU A 1 90 ? 3.235 -19.063 6.321 1.00 48.41 90 LEU A O 1
ATOM 712 N N . GLU A 1 91 ? 3.951 -21.135 6.840 1.00 42.88 91 GLU A N 1
ATOM 713 C CA . GLU A 1 91 ? 4.284 -21.613 5.492 1.00 42.88 91 GLU A CA 1
ATOM 714 C C . GLU A 1 91 ? 4.722 -20.465 4.557 1.00 42.88 91 GLU A C 1
ATOM 716 O O . GLU A 1 91 ? 4.214 -20.267 3.456 1.00 42.88 91 GLU A O 1
ATOM 721 N N . LEU A 1 92 ? 5.587 -19.594 5.088 1.00 49.75 92 LEU A N 1
ATOM 722 C CA . LEU A 1 92 ? 5.871 -18.270 4.529 1.00 49.75 92 LEU A CA 1
ATOM 723 C C . LEU A 1 92 ? 7.156 -18.287 3.703 1.00 49.75 92 LEU A C 1
ATOM 725 O O . LEU A 1 92 ? 7.558 -17.265 3.150 1.00 49.75 92 LEU A O 1
ATOM 729 N N . ASP A 1 93 ? 7.758 -19.469 3.574 1.00 46.78 93 ASP A N 1
ATOM 730 C CA . ASP A 1 93 ? 8.911 -19.747 2.722 1.00 46.78 93 ASP A CA 1
ATOM 731 C C . ASP A 1 93 ? 8.591 -19.607 1.223 1.00 46.78 93 ASP A C 1
ATOM 733 O O . ASP A 1 93 ? 9.478 -19.711 0.382 1.00 46.78 93 ASP A O 1
ATOM 737 N N . VAL A 1 94 ? 7.346 -19.279 0.857 1.00 48.56 94 VAL A N 1
ATOM 738 C CA . VAL A 1 94 ? 6.957 -18.965 -0.529 1.00 48.56 94 VAL A CA 1
ATOM 739 C C . VAL A 1 94 ? 7.079 -17.466 -0.877 1.00 48.56 94 VAL A C 1
ATOM 741 O O . VAL A 1 94 ? 6.800 -17.077 -2.011 1.00 48.56 94 VAL A O 1
ATOM 744 N N . LEU A 1 95 ? 7.464 -16.595 0.072 1.00 52.50 95 LEU A N 1
ATOM 745 C CA . LEU A 1 95 ? 7.409 -15.126 -0.070 1.00 52.50 95 LEU A CA 1
ATOM 746 C C . LEU A 1 95 ? 8.760 -14.394 -0.021 1.00 52.50 95 LEU A C 1
ATOM 748 O O . LEU A 1 95 ? 8.766 -13.161 -0.034 1.00 52.50 95 LEU A O 1
ATOM 752 N N . SER A 1 96 ? 9.896 -15.096 -0.024 1.00 59.59 96 SER A N 1
ATOM 753 C CA . SER A 1 96 ? 11.162 -14.429 -0.346 1.00 59.59 96 SER A CA 1
ATOM 754 C C . SER A 1 96 ? 11.121 -14.035 -1.820 1.00 59.59 96 SER A C 1
ATOM 756 O O . SER A 1 96 ? 10.974 -14.891 -2.691 1.00 59.59 96 SER A O 1
ATOM 758 N N . CYS A 1 97 ? 11.180 -12.735 -2.110 1.00 58.75 97 CYS A N 1
ATOM 759 C CA . CYS A 1 97 ? 11.292 -12.242 -3.477 1.00 58.75 97 CYS A CA 1
ATOM 760 C C . CYS A 1 97 ? 12.665 -12.642 -4.024 1.00 58.75 97 CYS A C 1
ATOM 762 O O . CYS A 1 97 ? 13.649 -11.925 -3.858 1.00 58.75 97 CYS A O 1
ATOM 764 N N . SER A 1 98 ? 12.737 -13.834 -4.603 1.00 58.81 98 SER A N 1
ATOM 765 C CA . SER A 1 98 ? 13.931 -14.430 -5.196 1.00 58.81 98 SER A CA 1
ATOM 766 C C . SER A 1 98 ? 13.568 -15.048 -6.540 1.00 58.81 98 SER A C 1
ATOM 768 O O . SER A 1 98 ? 12.460 -15.628 -6.658 1.00 58.81 98 SER A O 1
#